Protein AF-A0A6J7BYE9-F1 (afdb_monomer_lite)

Foldseek 3Di:
DFPDPCPVVVLCVLCVVLVWAWPDWDWDDDPGDIDIDTDTDDDDPVSVVSSQVVLCVDPVRPDDPDDDDDPDPDD

InterPro domains:
  IPR002912 ACT domain [PF01842] (1-57)
  IPR002912 ACT domain [PS51671] (1-69)
  IPR045865 ACT-like domain [SSF55021] (2-63)

Organism: NCBI:txid449393

pLDDT: mean 86.84, std 12.03, range [40.5, 97.06]

Radius of gyration: 12.49 Å; chains: 1; bounding box: 26×18×39 Å

Secondary structure (DSSP, 8-state):
-B--TTHHHHHHHHHHHTT--EEEEEEE-SSSB-EEEEEE-S--HHHHHHHHHHHHT-TT--------PPP-S--

Structure (mmCIF, N/CA/C/O backbone):
data_AF-A0A6J7BYE9-F1
#
_entry.id   AF-A0A6J7BYE9-F1
#
loop_
_atom_site.group_PDB
_atom_site.id
_atom_site.type_symbol
_atom_site.label_atom_id
_atom_site.label_alt_id
_atom_site.label_comp_id
_atom_site.label_asym_id
_atom_site.label_entity_id
_atom_site.label_seq_id
_atom_site.pdbx_PDB_ins_code
_atom_site.Cartn_x
_atom_site.Cartn_y
_atom_site.Cartn_z
_atom_site.occupancy
_atom_site.B_iso_or_equiv
_atom_site.auth_seq_id
_atom_site.auth_comp_id
_atom_site.auth_asym_id
_atom_site.auth_atom_id
_atom_site.pdbx_PDB_model_num
ATOM 1 N N . MET A 1 1 ? 7.079 -4.669 -8.884 1.00 68.44 1 MET A N 1
ATOM 2 C CA . MET A 1 1 ? 6.064 -3.941 -9.682 1.00 68.44 1 MET A CA 1
ATOM 3 C C . MET A 1 1 ? 6.684 -3.457 -10.978 1.00 68.44 1 MET A C 1
ATOM 5 O O . MET A 1 1 ? 7.906 -3.348 -11.005 1.00 68.44 1 MET A O 1
ATOM 9 N N . ALA A 1 2 ? 5.885 -3.227 -12.022 1.00 63.53 2 ALA A N 1
ATOM 10 C CA . ALA A 1 2 ? 6.384 -2.647 -13.273 1.00 63.53 2 ALA A CA 1
ATOM 11 C C . ALA A 1 2 ? 6.889 -1.214 -13.028 1.00 63.53 2 ALA A C 1
ATOM 13 O O . ALA A 1 2 ? 6.268 -0.482 -12.249 1.00 63.53 2 ALA A O 1
ATOM 14 N N . ASP A 1 3 ? 8.004 -0.827 -13.653 1.00 62.94 3 ASP A N 1
ATOM 15 C CA . ASP A 1 3 ? 8.524 0.549 -13.614 1.00 62.94 3 ASP A CA 1
ATOM 16 C C . ASP A 1 3 ? 7.706 1.464 -14.541 1.00 62.94 3 ASP A C 1
ATOM 18 O O . ASP A 1 3 ? 8.146 1.925 -15.591 1.00 62.94 3 ASP A O 1
ATOM 22 N N . GLU A 1 4 ? 6.440 1.660 -14.173 1.00 66.12 4 GLU A N 1
ATOM 23 C CA . GLU A 1 4 ? 5.499 2.510 -14.891 1.00 66.12 4 GLU A CA 1
ATOM 24 C C . GLU A 1 4 ? 5.150 3.743 -14.054 1.00 66.12 4 GLU A C 1
ATOM 26 O O . GLU A 1 4 ? 4.917 3.683 -12.839 1.00 66.12 4 GLU A O 1
ATOM 31 N N . SER A 1 5 ? 5.076 4.897 -14.721 1.00 69.69 5 SER A N 1
ATOM 32 C CA . SER A 1 5 ? 4.661 6.139 -14.073 1.00 69.69 5 SER A CA 1
AT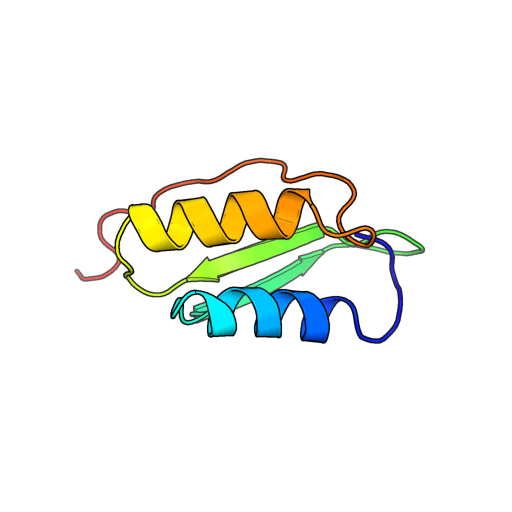OM 33 C C . SER A 1 5 ? 3.260 5.981 -13.472 1.00 69.69 5 SER A C 1
ATOM 35 O O . SER A 1 5 ? 2.314 5.602 -14.157 1.00 69.69 5 SER A O 1
ATOM 37 N N . GLY A 1 6 ? 3.123 6.278 -12.177 1.00 80.88 6 GLY A N 1
ATOM 38 C CA . GLY A 1 6 ? 1.841 6.243 -11.465 1.00 80.88 6 GLY A CA 1
ATOM 39 C C . GLY A 1 6 ? 1.585 4.992 -10.623 1.00 80.88 6 GLY A C 1
ATOM 40 O O . GLY A 1 6 ? 0.673 5.019 -9.795 1.00 80.88 6 GLY A O 1
ATOM 41 N N . VAL A 1 7 ? 2.407 3.940 -10.719 1.00 85.62 7 VAL A N 1
ATOM 42 C CA . VAL A 1 7 ? 2.222 2.730 -9.892 1.00 85.62 7 VAL A CA 1
ATOM 43 C C . VAL A 1 7 ? 2.346 3.044 -8.400 1.00 85.62 7 VAL A C 1
ATOM 45 O O . VAL A 1 7 ? 1.507 2.617 -7.608 1.00 85.62 7 VAL A O 1
ATOM 48 N N . LEU A 1 8 ? 3.321 3.869 -8.003 1.00 87.50 8 LEU A N 1
ATOM 49 C CA . LEU A 1 8 ? 3.463 4.296 -6.607 1.00 87.50 8 LEU A CA 1
ATOM 50 C C . LEU A 1 8 ? 2.238 5.084 -6.108 1.00 87.50 8 LEU A C 1
ATOM 52 O O . LEU A 1 8 ? 1.822 4.920 -4.959 1.00 87.50 8 LEU A O 1
ATOM 56 N N . ALA A 1 9 ? 1.635 5.908 -6.970 1.00 89.88 9 ALA A N 1
ATOM 57 C CA . ALA A 1 9 ? 0.422 6.652 -6.636 1.00 89.88 9 ALA A CA 1
ATOM 58 C C . ALA A 1 9 ? -0.779 5.709 -6.471 1.00 89.88 9 ALA A C 1
ATOM 60 O O . ALA A 1 9 ? -1.547 5.853 -5.522 1.00 89.88 9 ALA A O 1
ATOM 61 N N . ALA A 1 10 ? -0.913 4.709 -7.346 1.00 91.31 10 ALA A N 1
ATOM 62 C CA . ALA A 1 10 ? -1.958 3.695 -7.249 1.00 91.31 10 ALA A CA 1
ATOM 63 C C . ALA A 1 10 ? -1.840 2.879 -5.951 1.00 91.31 10 ALA A C 1
ATOM 65 O O . ALA A 1 10 ? -2.833 2.706 -5.249 1.00 91.31 10 ALA A O 1
ATOM 66 N N . ILE A 1 11 ? -0.622 2.461 -5.593 1.00 92.69 11 ILE A N 1
ATOM 67 C CA . ILE A 1 11 ? -0.346 1.749 -4.339 1.00 92.69 11 ILE A CA 1
ATOM 68 C C . ILE A 1 11 ? -0.684 2.636 -3.140 1.00 92.69 11 ILE A C 1
ATOM 70 O O . ILE A 1 11 ? -1.437 2.221 -2.267 1.00 92.69 11 ILE A O 1
ATOM 74 N N . SER A 1 12 ? -0.205 3.882 -3.121 1.00 93.12 12 SER A N 1
ATOM 75 C CA . SER A 1 12 ? -0.494 4.829 -2.033 1.00 93.12 12 SER A CA 1
ATOM 76 C C . SER A 1 12 ? -1.997 5.062 -1.845 1.00 93.12 12 SER A C 1
ATOM 78 O O . SER A 1 12 ? -2.486 5.101 -0.716 1.00 93.12 12 SER A O 1
ATOM 80 N N . ASN A 1 13 ? -2.745 5.162 -2.946 1.00 94.25 13 ASN A N 1
ATOM 81 C CA . ASN A 1 13 ? -4.199 5.280 -2.907 1.00 94.25 13 ASN A CA 1
ATOM 82 C C . ASN A 1 13 ? -4.871 4.028 -2.337 1.00 94.25 13 ASN A C 1
ATOM 84 O O . ASN A 1 13 ? -5.872 4.157 -1.638 1.00 94.25 13 ASN A O 1
ATOM 88 N N . GLU A 1 14 ? -4.343 2.833 -2.603 1.00 96.06 14 GLU A N 1
ATOM 89 C CA . GLU A 1 14 ? -4.894 1.602 -2.037 1.00 96.06 14 GLU A CA 1
ATOM 90 C C . GLU A 1 14 ? -4.757 1.584 -0.510 1.00 96.06 14 GLU A C 1
ATOM 92 O O . GLU A 1 14 ? -5.736 1.344 0.189 1.00 96.06 14 GLU A O 1
ATOM 97 N N . PHE A 1 15 ? -3.600 1.979 0.028 1.00 96.44 15 PHE A N 1
ATOM 98 C CA . PHE A 1 15 ? -3.423 2.162 1.475 1.00 96.44 15 PHE A CA 1
ATOM 99 C C . PHE A 1 15 ? -4.434 3.158 2.071 1.00 96.44 15 PHE A C 1
ATOM 101 O O . PHE A 1 15 ? -5.036 2.883 3.112 1.00 96.44 15 PHE A O 1
ATOM 108 N N . ALA A 1 16 ? -4.675 4.283 1.390 1.00 95.62 16 ALA A N 1
ATOM 109 C CA . ALA A 1 16 ? -5.628 5.296 1.842 1.00 95.62 16 ALA A CA 1
ATOM 110 C C . ALA A 1 16 ? -7.084 4.791 1.861 1.00 95.62 16 ALA A C 1
ATOM 112 O O . ALA A 1 16 ? -7.819 5.105 2.797 1.00 95.62 16 ALA A O 1
ATOM 113 N N . LYS A 1 17 ? -7.507 3.982 0.877 1.00 97.06 17 LYS A N 1
ATOM 114 C CA . LYS A 1 17 ? -8.866 3.400 0.836 1.00 97.06 17 LYS A CA 1
ATOM 115 C C . LYS A 1 17 ? -9.172 2.522 2.048 1.00 97.06 17 LYS A C 1
ATOM 117 O O . LYS A 1 17 ? -10.317 2.481 2.491 1.00 97.06 17 LYS A O 1
ATOM 122 N N . HIS A 1 18 ? -8.159 1.840 2.579 1.00 96.75 18 HIS A N 1
ATOM 123 C CA . HIS A 1 18 ? -8.287 0.957 3.741 1.00 96.75 18 HIS A CA 1
ATOM 124 C C . HIS A 1 18 ? -7.972 1.654 5.069 1.00 96.75 18 HIS A C 1
ATOM 126 O O . HIS A 1 18 ? -7.862 0.977 6.087 1.00 96.75 18 HIS A O 1
ATOM 132 N N . ASP A 1 19 ? -7.847 2.987 5.090 1.00 96.44 19 ASP A N 1
ATOM 133 C CA . ASP A 1 19 ? -7.530 3.774 6.293 1.00 96.44 19 ASP A CA 1
ATOM 134 C C . ASP A 1 19 ? -6.216 3.314 6.964 1.00 96.44 19 ASP A C 1
ATOM 136 O O . ASP A 1 19 ? -6.129 3.137 8.185 1.00 96.44 19 ASP A O 1
ATOM 140 N N . VAL A 1 20 ? -5.190 3.061 6.136 1.00 97.06 20 VAL A N 1
ATOM 141 C CA . VAL A 1 20 ? -3.832 2.692 6.558 1.00 97.06 20 VAL A CA 1
ATOM 142 C C . VAL A 1 20 ? -2.843 3.772 6.119 1.00 97.06 20 VAL A C 1
ATOM 144 O O . VAL A 1 20 ? -2.548 3.933 4.938 1.00 97.06 20 VAL A O 1
ATOM 147 N N . SER A 1 21 ? -2.267 4.487 7.082 1.00 95.94 21 SER A N 1
ATOM 148 C CA . SER A 1 21 ? -1.282 5.536 6.803 1.00 95.94 21 SER A CA 1
ATOM 149 C C . SER A 1 21 ? 0.114 4.966 6.564 1.00 95.94 21 SER A C 1
ATOM 151 O O . SER A 1 21 ? 0.680 4.281 7.420 1.00 95.94 21 SER A O 1
ATOM 153 N N . ILE A 1 22 ? 0.723 5.332 5.440 1.00 95.12 22 ILE A N 1
ATOM 154 C CA . ILE A 1 22 ? 2.121 5.018 5.135 1.00 95.12 22 ILE A CA 1
ATOM 155 C C . ILE A 1 22 ? 3.041 5.900 5.996 1.00 95.12 22 ILE A C 1
ATOM 157 O O . ILE A 1 22 ? 2.861 7.111 6.079 1.00 95.12 22 ILE A O 1
ATOM 161 N N . GLN A 1 23 ? 4.020 5.286 6.657 1.00 94.81 23 GLN A N 1
ATOM 162 C CA . GLN A 1 23 ? 5.076 5.968 7.411 1.00 94.81 23 GLN A CA 1
ATOM 163 C C . GLN A 1 23 ? 6.299 6.234 6.532 1.00 94.81 23 GLN A C 1
ATOM 165 O O . GLN A 1 23 ? 6.900 7.301 6.608 1.00 94.81 23 GLN A O 1
ATOM 170 N N . ALA A 1 24 ? 6.692 5.252 5.724 1.00 93.75 24 ALA A N 1
ATOM 171 C CA . ALA A 1 24 ? 7.822 5.373 4.818 1.00 93.75 24 ALA A CA 1
ATOM 172 C C . ALA A 1 24 ? 7.657 4.421 3.635 1.00 93.75 24 ALA A C 1
ATOM 174 O O . ALA A 1 24 ? 7.130 3.316 3.784 1.00 93.75 24 ALA A O 1
ATOM 175 N N . VAL A 1 25 ? 8.166 4.841 2.482 1.00 92.50 25 VAL A N 1
ATOM 176 C CA . VAL A 1 25 ? 8.316 3.998 1.297 1.00 92.5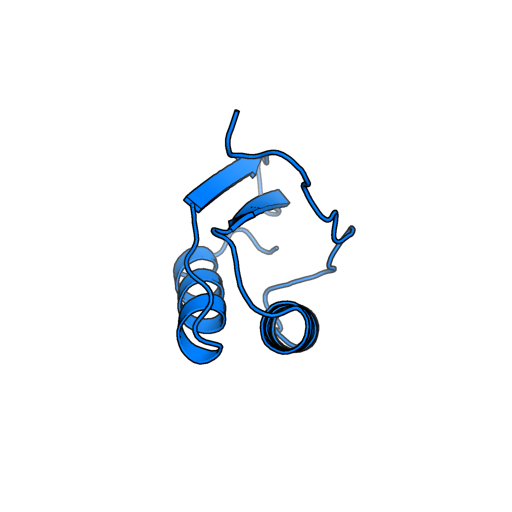0 25 VAL A CA 1
ATOM 177 C C . VAL A 1 25 ? 9.784 3.991 0.921 1.00 92.50 25 VAL A C 1
ATOM 179 O O . VAL A 1 25 ? 10.415 5.045 0.846 1.00 92.50 25 VAL A O 1
ATOM 182 N N . ARG A 1 26 ? 10.320 2.804 0.671 1.00 90.31 26 ARG A N 1
ATOM 183 C CA . ARG A 1 26 ? 11.615 2.619 0.032 1.00 90.31 26 ARG A CA 1
ATOM 184 C C . ARG A 1 26 ? 11.406 1.842 -1.255 1.00 90.31 26 ARG A C 1
ATOM 186 O O . ARG A 1 26 ? 10.760 0.800 -1.241 1.00 90.31 26 ARG A O 1
ATOM 193 N N . GLN A 1 27 ? 11.955 2.364 -2.340 1.00 88.75 27 GLN A N 1
ATOM 194 C CA . GLN A 1 27 ? 11.967 1.712 -3.637 1.00 88.75 27 GLN A CA 1
ATOM 195 C C . GLN A 1 27 ? 13.401 1.295 -3.949 1.00 88.75 27 GLN A C 1
ATOM 197 O O . GLN A 1 27 ? 14.286 2.146 -3.965 1.00 88.75 27 GLN A O 1
ATOM 202 N N . ASP A 1 28 ? 13.617 0.004 -4.174 1.00 86.06 28 ASP A N 1
ATOM 203 C CA . ASP A 1 28 ? 14.889 -0.544 -4.643 1.00 86.06 28 ASP A CA 1
ATOM 204 C C . ASP A 1 28 ? 14.659 -1.190 -6.024 1.00 86.06 28 ASP A C 1
ATOM 206 O O . ASP A 1 28 ? 13.746 -2.000 -6.189 1.00 86.06 28 ASP A O 1
ATOM 210 N N . GLY A 1 29 ? 15.462 -0.833 -7.027 1.00 72.06 29 GLY A N 1
ATOM 211 C CA . GLY A 1 29 ? 15.385 -1.410 -8.376 1.00 72.06 29 GLY A CA 1
ATOM 212 C C . GLY A 1 29 ? 16.085 -0.560 -9.440 1.00 72.06 29 GLY A C 1
ATOM 213 O O . GLY A 1 29 ? 16.151 0.660 -9.309 1.00 72.06 29 GLY A O 1
ATOM 214 N N . GLU A 1 30 ? 16.595 -1.219 -10.481 1.00 57.72 30 GLU A N 1
ATOM 215 C CA . GLU A 1 30 ? 17.105 -0.624 -11.726 1.00 57.72 30 GLU A CA 1
ATOM 216 C C . GLU A 1 30 ? 16.418 -1.325 -12.914 1.00 57.72 30 GLU A C 1
ATOM 218 O O . GLU A 1 30 ? 16.368 -2.556 -12.957 1.00 57.72 30 GLU A O 1
ATOM 223 N N . GLY A 1 31 ? 15.908 -0.559 -13.885 1.00 66.50 31 GLY A N 1
ATOM 224 C CA . GLY A 1 31 ? 15.218 -1.082 -15.076 1.00 66.50 31 GLY A CA 1
ATOM 225 C C . GLY A 1 31 ? 13.717 -1.332 -14.868 1.00 66.50 31 GLY A C 1
ATOM 226 O O . GLY A 1 31 ? 13.095 -0.709 -14.021 1.00 66.50 31 GLY A O 1
ATOM 227 N N . ASP A 1 32 ? 13.132 -2.269 -15.622 1.00 71.50 32 ASP A N 1
ATOM 228 C CA . ASP A 1 32 ? 11.668 -2.435 -15.764 1.00 71.50 32 ASP A CA 1
ATOM 229 C C . ASP A 1 32 ? 10.923 -2.969 -14.518 1.00 71.50 32 ASP A C 1
ATOM 231 O O . ASP A 1 32 ? 9.707 -3.195 -14.555 1.00 71.50 32 ASP A O 1
ATOM 235 N N . ALA A 1 33 ? 11.629 -3.219 -13.412 1.00 74.38 33 ALA A N 1
ATOM 236 C CA . ALA A 1 33 ? 11.051 -3.764 -12.192 1.00 74.38 33 ALA A CA 1
ATOM 237 C C . ALA A 1 33 ? 11.585 -3.071 -10.937 1.00 74.38 33 ALA A C 1
ATOM 239 O O . ALA A 1 33 ? 12.789 -2.952 -10.724 1.00 74.38 33 ALA A O 1
ATOM 240 N N . ALA A 1 34 ? 10.658 -2.710 -10.052 1.00 85.38 34 ALA A N 1
ATOM 241 C CA . ALA A 1 34 ? 10.961 -2.133 -8.750 1.00 85.38 34 ALA A CA 1
ATOM 242 C C . ALA A 1 34 ? 10.421 -2.997 -7.604 1.00 85.38 34 ALA A C 1
ATOM 244 O O . ALA A 1 34 ? 9.338 -3.592 -7.696 1.00 85.38 34 ALA A O 1
ATOM 245 N N . ILE A 1 35 ? 11.161 -3.033 -6.501 1.00 88.38 35 ILE A N 1
ATOM 246 C CA . ILE A 1 35 ? 10.739 -3.582 -5.213 1.00 88.38 35 ILE A CA 1
ATOM 247 C C . ILE A 1 35 ? 10.342 -2.407 -4.327 1.00 88.38 35 ILE A C 1
ATOM 249 O O . ILE A 1 35 ? 11.119 -1.470 -4.150 1.00 88.38 35 ILE A O 1
ATOM 253 N N . LEU A 1 36 ? 9.142 -2.463 -3.750 1.00 90.50 36 LEU A N 1
ATOM 254 C CA . LEU A 1 36 ? 8.724 -1.519 -2.719 1.00 90.50 36 LEU A CA 1
ATOM 255 C C . LEU A 1 36 ? 8.744 -2.176 -1.350 1.00 90.50 36 LEU A C 1
ATOM 257 O O . LEU A 1 36 ? 8.147 -3.228 -1.136 1.00 90.50 36 LEU A O 1
ATOM 261 N N . ILE A 1 37 ? 9.366 -1.483 -0.407 1.00 92.62 37 ILE A N 1
ATOM 262 C CA . ILE A 1 37 ? 9.291 -1.761 1.018 1.00 92.62 37 ILE A CA 1
ATOM 263 C C . ILE A 1 37 ? 8.471 -0.635 1.639 1.00 92.62 37 ILE A C 1
ATOM 265 O O . ILE A 1 37 ? 8.886 0.527 1.637 1.00 92.62 37 ILE A O 1
ATOM 269 N N . ILE A 1 38 ? 7.297 -0.978 2.163 1.00 93.81 38 ILE A N 1
ATOM 270 C CA . ILE A 1 38 ? 6.356 -0.018 2.743 1.00 93.81 38 ILE A CA 1
ATOM 271 C C . ILE A 1 38 ? 6.274 -0.264 4.243 1.00 93.81 38 ILE A C 1
ATOM 273 O O . ILE A 1 38 ? 5.958 -1.364 4.692 1.00 93.81 38 ILE A O 1
ATOM 277 N N . ARG A 1 39 ? 6.544 0.779 5.027 1.00 95.00 39 ARG A N 1
ATOM 278 C CA . ARG A 1 39 ? 6.274 0.806 6.465 1.00 95.00 39 ARG A CA 1
ATOM 279 C C . ARG A 1 39 ? 5.007 1.613 6.697 1.00 95.00 39 ARG A C 1
ATOM 281 O O . ARG A 1 39 ? 4.890 2.721 6.177 1.00 95.00 39 ARG A O 1
ATOM 288 N N . THR A 1 40 ? 4.091 1.095 7.502 1.00 95.81 40 THR A N 1
ATOM 289 C CA . THR A 1 40 ? 2.863 1.791 7.900 1.00 95.81 40 THR A CA 1
ATOM 290 C C . THR A 1 40 ? 2.965 2.287 9.336 1.00 95.81 40 THR A C 1
ATOM 292 O O . THR A 1 40 ? 3.750 1.769 10.130 1.00 95.81 40 THR A O 1
ATOM 295 N N . HIS A 1 41 ? 2.128 3.258 9.687 1.00 95.06 41 HIS A N 1
ATOM 296 C CA 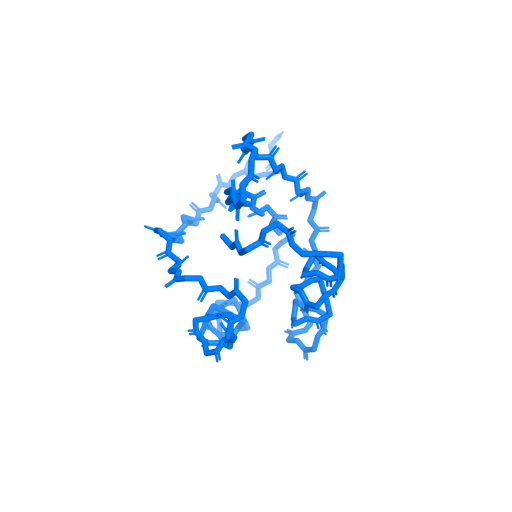. HIS A 1 41 ? 1.784 3.495 11.086 1.00 95.06 41 HIS A CA 1
ATOM 297 C C . HIS A 1 41 ? 0.954 2.325 11.639 1.00 95.06 41 HIS A C 1
ATOM 299 O O . HIS A 1 41 ? 0.541 1.423 10.901 1.00 95.06 41 HIS A O 1
ATOM 305 N N . GLN A 1 42 ? 0.701 2.347 12.949 1.00 93.31 42 GLN A N 1
ATOM 306 C CA . GLN A 1 42 ? -0.166 1.366 13.590 1.00 93.31 42 GLN A CA 1
ATOM 307 C C . GLN A 1 42 ? -1.583 1.447 13.010 1.00 93.31 42 GLN A C 1
ATOM 309 O O . GLN A 1 42 ? -2.201 2.510 12.990 1.00 93.31 42 GLN A O 1
ATOM 314 N N . ALA A 1 43 ? -2.097 0.302 12.571 1.00 93.06 43 ALA A N 1
ATOM 315 C CA . ALA A 1 43 ? -3.449 0.143 12.059 1.00 93.06 43 ALA A CA 1
ATOM 316 C C . ALA A 1 43 ? -4.025 -1.207 12.528 1.00 93.06 43 ALA A C 1
ATOM 318 O O . ALA A 1 43 ? -3.259 -2.124 12.836 1.00 93.06 43 ALA A O 1
ATOM 319 N N . PRO A 1 44 ? -5.360 -1.353 12.597 1.00 94.62 44 PRO A N 1
ATOM 320 C CA . PRO A 1 44 ? -5.999 -2.640 12.845 1.00 94.62 44 PRO A CA 1
ATOM 321 C C . PRO A 1 44 ? -5.540 -3.720 11.859 1.00 94.62 44 PRO A C 1
ATOM 323 O O . PRO A 1 44 ? -5.510 -3.489 10.651 1.00 94.62 44 PRO A O 1
ATOM 326 N N . GLU A 1 45 ? -5.276 -4.925 12.370 1.00 92.25 45 GLU A N 1
ATOM 327 C CA . GLU A 1 45 ? -4.859 -6.086 11.567 1.00 92.25 45 GLU A CA 1
ATOM 328 C C . GLU A 1 45 ? -5.809 -6.358 10.392 1.00 92.25 45 GLU A C 1
ATOM 330 O O . GLU A 1 45 ? -5.371 -6.659 9.285 1.00 92.25 45 GLU A O 1
ATOM 335 N N . SER A 1 46 ? -7.118 -6.203 10.608 1.00 95.81 46 SER A N 1
ATOM 336 C CA . SER A 1 46 ? -8.123 -6.403 9.562 1.00 95.81 46 SER A CA 1
ATOM 337 C C . SER A 1 46 ? -7.955 -5.448 8.380 1.00 95.81 46 SER A C 1
ATOM 339 O O . SER A 1 46 ? -8.183 -5.862 7.247 1.00 95.81 46 SER A O 1
ATOM 341 N N . ARG A 1 47 ? -7.531 -4.201 8.628 1.00 96.19 47 ARG A N 1
ATOM 342 C CA . ARG A 1 47 ? -7.274 -3.207 7.577 1.00 96.19 47 ARG A CA 1
ATOM 343 C C . ARG A 1 47 ? -5.984 -3.512 6.840 1.00 96.19 47 ARG A C 1
ATOM 345 O O . ARG A 1 47 ? -5.988 -3.518 5.622 1.00 96.19 47 ARG A O 1
ATOM 352 N N . LEU A 1 48 ? -4.916 -3.842 7.570 1.00 94.31 48 LEU A N 1
ATOM 353 C CA . LEU A 1 48 ? -3.643 -4.242 6.963 1.00 94.31 48 LEU A CA 1
ATOM 354 C C . LEU A 1 48 ? -3.825 -5.449 6.041 1.00 94.31 48 LEU A C 1
ATOM 356 O O . LEU A 1 48 ? -3.344 -5.432 4.911 1.00 94.31 48 LEU A O 1
ATOM 360 N N . ARG A 1 49 ? -4.572 -6.462 6.492 1.00 94.81 49 ARG A N 1
ATOM 361 C CA . ARG A 1 49 ? -4.879 -7.637 5.676 1.00 94.81 49 ARG A CA 1
ATOM 362 C C . ARG A 1 49 ? -5.690 -7.275 4.430 1.00 94.81 49 ARG A C 1
ATOM 364 O O . ARG A 1 49 ? -5.312 -7.698 3.347 1.00 94.81 49 ARG A O 1
ATOM 371 N N . ALA A 1 50 ? -6.742 -6.466 4.569 1.00 96.88 50 ALA A N 1
ATOM 372 C CA . ALA A 1 50 ? -7.544 -6.020 3.426 1.00 96.88 50 ALA A CA 1
ATOM 373 C C . ALA A 1 50 ? -6.710 -5.224 2.406 1.00 96.88 50 ALA A C 1
ATOM 375 O O . ALA A 1 50 ? -6.857 -5.425 1.202 1.00 96.88 50 ALA A O 1
ATOM 376 N N . THR A 1 51 ? -5.784 -4.379 2.873 1.00 96.31 51 THR A N 1
ATOM 377 C CA . THR A 1 51 ? -4.839 -3.674 2.000 1.00 96.31 51 THR A CA 1
ATOM 378 C C . THR A 1 51 ? -3.945 -4.651 1.248 1.00 96.31 51 THR A C 1
ATOM 380 O O . THR A 1 51 ? -3.778 -4.505 0.044 1.00 96.31 51 THR A O 1
ATOM 383 N N . VAL A 1 52 ? -3.371 -5.648 1.926 1.00 94.81 52 VAL A N 1
ATOM 384 C CA . VAL A 1 52 ? -2.484 -6.638 1.292 1.00 94.81 52 VAL A CA 1
ATOM 385 C C . VAL A 1 52 ? -3.234 -7.442 0.231 1.00 94.81 52 VAL A C 1
ATOM 387 O O . VAL A 1 52 ? -2.759 -7.523 -0.897 1.00 94.81 52 VAL A O 1
ATOM 390 N N . GLU A 1 53 ? -4.429 -7.943 0.552 1.00 95.69 53 GLU A N 1
ATOM 391 C CA . GLU A 1 53 ? -5.295 -8.655 -0.401 1.00 95.69 53 GLU A CA 1
ATOM 392 C C . GLU A 1 53 ? -5.618 -7.784 -1.629 1.00 95.69 53 GLU A C 1
ATOM 394 O O . GLU A 1 53 ? -5.590 -8.252 -2.769 1.00 95.69 53 GLU A O 1
ATOM 399 N N . ALA A 1 54 ? -5.878 -6.489 -1.424 1.00 95.50 54 ALA A N 1
ATOM 400 C CA . ALA A 1 54 ? -6.131 -5.564 -2.521 1.00 95.50 54 ALA A CA 1
ATOM 401 C C . ALA A 1 54 ? -4.881 -5.313 -3.380 1.00 95.50 54 ALA A C 1
ATOM 403 O O . ALA A 1 54 ? -4.984 -5.314 -4.607 1.00 95.50 54 ALA A O 1
ATOM 404 N N . LEU A 1 55 ? -3.702 -5.158 -2.769 1.00 94.00 55 LEU A N 1
ATOM 405 C CA . LEU A 1 55 ? -2.434 -4.999 -3.489 1.00 94.00 55 LEU A CA 1
ATOM 406 C C . LEU A 1 55 ? -2.104 -6.230 -4.340 1.00 94.00 55 LEU A C 1
ATOM 408 O O . LEU A 1 55 ? -1.684 -6.069 -5.481 1.00 94.00 55 LEU A O 1
ATOM 412 N N . GLU A 1 56 ? -2.333 -7.442 -3.829 1.00 93.62 56 GLU A N 1
ATOM 413 C CA . GLU A 1 56 ? -2.139 -8.695 -4.578 1.00 93.62 56 GLU A CA 1
ATOM 414 C C . GLU A 1 56 ? -3.048 -8.796 -5.813 1.00 93.62 56 GLU A C 1
ATOM 416 O O . GLU A 1 56 ? -2.702 -9.463 -6.786 1.00 93.62 56 GLU A O 1
ATOM 421 N N . SER A 1 57 ? -4.192 -8.105 -5.805 1.00 93.25 57 SER A N 1
ATOM 422 C CA . SER A 1 57 ? -5.122 -8.060 -6.939 1.00 93.25 57 SER A CA 1
ATOM 423 C C . SER A 1 57 ? -4.780 -7.005 -8.003 1.00 93.25 57 SER A C 1
ATOM 425 O O . SER A 1 57 ? -5.400 -6.976 -9.069 1.00 93.25 57 SER A O 1
ATOM 427 N N . MET A 1 58 ? -3.810 -6.120 -7.745 1.00 92.00 58 MET A N 1
ATOM 428 C CA . MET A 1 58 ? -3.437 -5.053 -8.676 1.00 92.00 58 MET A CA 1
ATOM 429 C C . MET A 1 58 ? -2.593 -5.597 -9.829 1.00 92.00 58 MET A C 1
ATOM 431 O O . MET A 1 58 ? -1.531 -6.166 -9.614 1.00 92.00 58 MET A O 1
ATOM 435 N N . SER A 1 59 ? -2.978 -5.299 -11.072 1.00 88.00 59 SER A N 1
ATOM 436 C CA . SER A 1 59 ? -2.219 -5.710 -12.266 1.00 88.00 59 SER A CA 1
ATOM 437 C C . SER A 1 59 ? -0.773 -5.194 -12.306 1.00 88.00 59 SER A C 1
ATOM 439 O O . SER A 1 59 ? 0.087 -5.828 -12.911 1.00 88.00 59 SER A O 1
ATOM 441 N N . ALA A 1 60 ? -0.487 -4.065 -11.650 1.00 86.25 60 ALA A N 1
ATOM 442 C CA . ALA A 1 60 ? 0.860 -3.500 -11.554 1.00 86.25 60 ALA A CA 1
ATOM 443 C C . ALA A 1 60 ? 1.751 -4.196 -10.500 1.00 86.25 60 ALA A C 1
ATOM 445 O O . ALA A 1 60 ? 2.979 -4.032 -10.501 1.00 86.25 60 ALA A O 1
ATOM 446 N N . VAL A 1 61 ? 1.154 -4.969 -9.588 1.00 89.31 61 VAL A N 1
ATOM 447 C CA . VAL A 1 61 ? 1.847 -5.711 -8.531 1.00 89.31 61 VAL A CA 1
ATOM 448 C C . VAL A 1 61 ? 2.040 -7.145 -9.007 1.00 89.31 61 VAL A C 1
ATOM 450 O O . VAL A 1 61 ? 1.095 -7.901 -9.182 1.00 89.31 61 VAL A O 1
ATOM 453 N N . ARG A 1 62 ? 3.299 -7.526 -9.233 1.00 88.31 62 ARG A N 1
ATOM 454 C CA . ARG A 1 62 ? 3.638 -8.885 -9.674 1.00 88.31 62 ARG A CA 1
ATOM 455 C C . ARG A 1 62 ? 3.436 -9.911 -8.561 1.00 88.31 62 ARG A C 1
ATOM 457 O O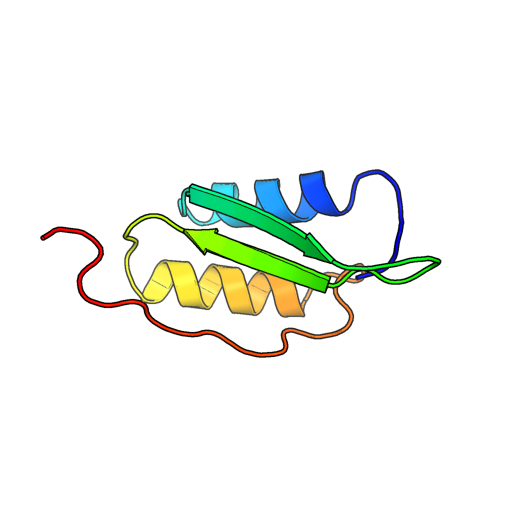 . ARG A 1 62 ? 2.936 -10.998 -8.816 1.00 88.31 62 ARG A O 1
ATOM 464 N N . GLU A 1 63 ? 3.883 -9.565 -7.359 1.00 89.00 63 GLU A N 1
ATOM 465 C CA . GLU A 1 63 ? 3.779 -10.387 -6.158 1.00 89.00 63 GLU A CA 1
ATOM 466 C C . GLU A 1 63 ? 3.995 -9.525 -4.908 1.00 89.00 63 GLU A C 1
ATOM 468 O O . GLU A 1 63 ? 4.697 -8.506 -4.960 1.00 89.00 63 GLU A O 1
ATOM 473 N N . VAL A 1 64 ? 3.423 -9.956 -3.783 1.00 91.25 64 VAL A N 1
ATOM 474 C CA . VAL A 1 64 ? 3.758 -9.455 -2.446 1.00 91.25 64 VAL A CA 1
ATOM 475 C C . VAL A 1 64 ? 4.711 -10.459 -1.802 1.00 91.25 64 VAL A C 1
ATOM 477 O O . VAL A 1 64 ? 4.323 -11.573 -1.470 1.00 91.25 64 VAL A O 1
ATOM 480 N N . LEU A 1 65 ? 5.976 -10.066 -1.628 1.00 88.62 65 LEU A N 1
ATOM 481 C CA . LEU A 1 65 ? 7.027 -10.965 -1.125 1.00 88.62 65 LEU A CA 1
ATOM 482 C C . LEU A 1 65 ? 6.821 -11.384 0.338 1.00 88.62 65 LEU A C 1
ATOM 484 O O . LEU A 1 65 ? 7.302 -12.433 0.762 1.00 88.62 65 LEU A O 1
ATOM 488 N N . GLY A 1 66 ? 6.140 -10.555 1.126 1.00 87.81 66 GLY A N 1
ATOM 489 C CA . GLY A 1 66 ? 5.818 -10.873 2.507 1.00 87.81 66 GLY A CA 1
ATOM 490 C C . GLY A 1 66 ? 5.323 -9.673 3.300 1.00 87.81 66 GLY A C 1
ATOM 491 O O . GLY A 1 66 ? 5.543 -8.518 2.936 1.00 87.81 66 GLY A O 1
ATOM 492 N N . VAL A 1 67 ? 4.673 -9.973 4.422 1.00 91.06 67 VAL A N 1
ATOM 493 C CA . VAL A 1 67 ? 4.184 -8.994 5.393 1.00 91.06 67 VAL A CA 1
ATOM 494 C C . VAL A 1 67 ? 4.841 -9.300 6.729 1.00 91.06 67 VAL A C 1
ATOM 496 O O . VAL A 1 67 ? 4.736 -10.412 7.243 1.00 91.06 67 VAL A O 1
ATOM 499 N N . MET A 1 68 ? 5.530 -8.312 7.295 1.00 91.00 68 MET A N 1
ATOM 500 C CA . MET A 1 68 ? 6.163 -8.427 8.605 1.00 91.00 68 MET A CA 1
ATOM 501 C C . MET A 1 68 ? 5.501 -7.453 9.572 1.00 91.00 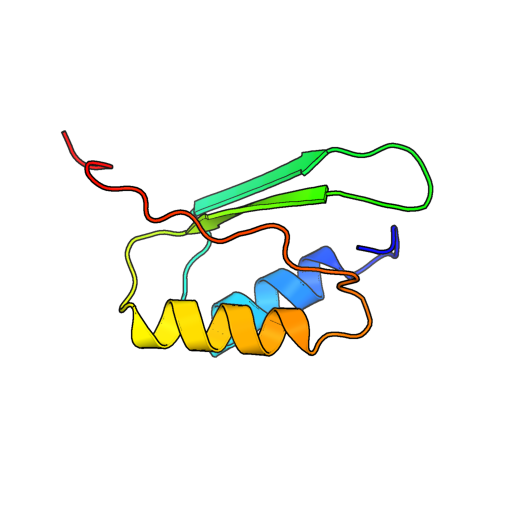68 MET A C 1
ATOM 503 O O . MET A 1 68 ? 5.478 -6.246 9.328 1.00 91.00 68 MET A O 1
ATOM 507 N N . ARG A 1 69 ? 4.990 -7.975 10.691 1.00 87.69 69 ARG A N 1
ATOM 508 C CA . ARG A 1 69 ? 4.532 -7.136 11.799 1.00 87.69 69 ARG A CA 1
ATOM 509 C C . ARG A 1 69 ? 5.749 -6.595 12.544 1.00 87.69 69 ARG A C 1
ATOM 511 O O . ARG A 1 69 ? 6.627 -7.359 12.934 1.00 87.69 69 ARG A O 1
ATOM 518 N N . VAL A 1 70 ? 5.780 -5.284 12.750 1.00 86.06 70 VAL A N 1
ATOM 519 C CA . VAL A 1 70 ? 6.804 -4.617 13.560 1.00 86.06 70 VAL A CA 1
ATOM 520 C C . V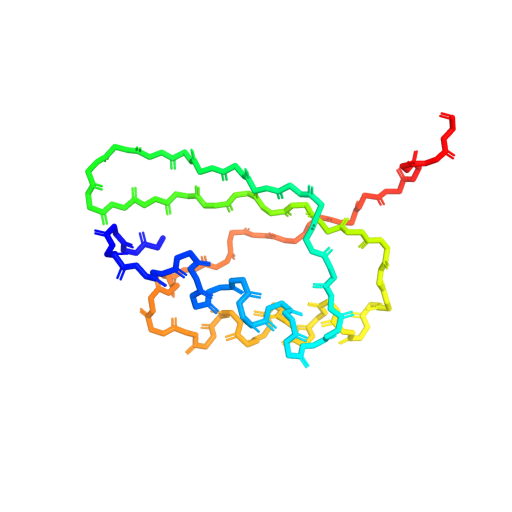AL A 1 70 ? 6.199 -4.298 14.922 1.00 86.06 70 VAL A C 1
ATOM 522 O O . VAL A 1 70 ? 5.237 -3.540 15.011 1.00 86.06 70 VAL A O 1
ATOM 525 N N . GLU A 1 71 ? 6.759 -4.876 15.981 1.00 80.94 71 GLU A N 1
ATOM 526 C CA . GLU A 1 71 ? 6.394 -4.584 17.370 1.00 80.94 71 GLU A CA 1
ATOM 527 C C . GLU A 1 71 ? 7.449 -3.643 17.980 1.00 80.94 71 GLU A C 1
ATOM 529 O O . GLU A 1 71 ? 8.637 -3.773 17.690 1.00 80.94 71 GLU A O 1
ATOM 534 N N . GLY A 1 72 ? 7.034 -2.670 18.800 1.00 67.12 72 GLY A N 1
ATOM 535 C CA . GLY A 1 72 ? 7.970 -1.812 19.545 1.00 67.12 72 GLY A CA 1
ATOM 536 C C . GLY A 1 72 ? 8.415 -0.507 18.869 1.00 67.12 72 GLY A C 1
ATOM 537 O O . GLY A 1 72 ? 9.412 0.069 19.285 1.00 67.12 72 GLY A O 1
ATOM 538 N N . ALA A 1 73 ? 7.680 0.022 17.882 1.00 59.56 73 ALA A N 1
ATOM 539 C CA . ALA A 1 73 ? 7.980 1.329 17.264 1.00 59.56 73 ALA A CA 1
ATOM 540 C C . ALA A 1 73 ? 7.765 2.557 18.190 1.00 59.56 73 ALA A C 1
ATOM 542 O O . ALA A 1 73 ? 7.808 3.695 17.728 1.00 59.56 73 ALA A O 1
ATOM 543 N N . GLY A 1 74 ? 7.543 2.327 19.486 1.00 56.59 74 GLY A N 1
ATOM 544 C CA . GLY A 1 74 ? 7.514 3.336 20.537 1.00 56.59 74 GLY A CA 1
ATOM 545 C C . GLY A 1 74 ? 8.233 2.808 21.776 1.00 56.59 74 GLY A C 1
ATOM 546 O O . GLY A 1 74 ? 7.614 2.148 22.609 1.00 56.59 74 GLY A O 1
ATOM 547 N N . ALA A 1 75 ? 9.531 3.087 21.861 1.00 40.50 75 ALA A N 1
ATOM 548 C CA . ALA A 1 75 ? 10.349 3.055 23.068 1.00 40.50 75 ALA A CA 1
ATOM 549 C C . ALA A 1 75 ? 11.290 4.263 23.025 1.00 40.50 75 ALA A C 1
ATOM 551 O O . ALA A 1 75 ? 11.796 4.557 21.915 1.00 40.50 75 ALA A O 1
#

Sequence (75 aa):
MADESGVLAAISNEFAKHDVSIQAVRQDGEGDAAILIIRTHQAPESRLRATVEALESMSAVREVLGVMRVEGAGA